Protein AF-A0A3B9BTC9-F1 (afdb_monomer)

Mean predicted aligned error: 14.61 Å

Radius of gyration: 30.56 Å; Cα contacts (8 Å, |Δi|>4): 8; chains: 1; bounding box: 46×64×89 Å

Solvent-accessible surface area (backbone atoms only — not comparable to full-atom values): 5477 Å² total; per-residue (Å²): 142,80,80,90,77,83,86,85,78,82,91,83,78,82,71,71,71,58,58,59,54,50,51,50,54,50,52,53,52,49,51,54,51,56,53,49,54,50,52,53,50,54,49,51,54,52,53,51,54,51,49,51,55,48,49,51,41,41,76,74,70,47,62,55,68,59,53,52,50,51,53,53,56,61,56,43,68,61,53,49,51,60,53,50,55,68,67,62,77,116

Secondary structure (DSSP, 8-state):
----------S--S-THHHHHHHHHHHHHHHHHHHHHHHHHHHHHHHHHHHHHHHHHHHTT--HHHHHHHHHHHHHHHHHHHHHHHHH--

pLDDT: mean 77.55, std 19.82, range [46.19, 98.31]

Sequence (90 aa):
MEEVLDDVQGFGQTSVAGEGSYRVAAGELRAFVERYERLEAEKKDIVEQQKEVMAEAKGRGYDVKVLRKIMALRKREPAEISEEEAVLEI

Structure (mmCIF, N/CA/C/O backbone):
data_AF-A0A3B9BTC9-F1
#
_entry.id   AF-A0A3B9BTC9-F1
#
loop_
_atom_site.group_PDB
_atom_site.id
_atom_site.type_symbol
_atom_site.label_atom_id
_atom_site.label_alt_id
_atom_site.label_comp_id
_atom_site.label_asym_id
_atom_site.label_entity_id
_atom_site.label_seq_id
_atom_site.pdbx_PDB_ins_code
_atom_site.Cartn_x
_atom_site.Cartn_y
_atom_site.Cartn_z
_atom_site.occupancy
_atom_site.B_iso_or_equiv
_atom_site.auth_seq_id
_atom_site.auth_comp_id
_atom_site.auth_asym_id
_atom_site.auth_atom_id
_atom_site.pdbx_PDB_model_num
ATOM 1 N N . MET A 1 1 ? 31.650 -36.074 -69.359 1.00 54.62 1 MET A N 1
ATOM 2 C CA . MET A 1 1 ? 32.591 -35.735 -68.281 1.00 54.62 1 MET A CA 1
ATOM 3 C C . MET A 1 1 ? 33.160 -34.382 -68.644 1.00 54.62 1 MET A C 1
ATOM 5 O O . MET A 1 1 ? 34.144 -34.330 -69.356 1.00 54.62 1 MET A O 1
ATOM 9 N N . GLU A 1 2 ? 32.454 -33.324 -68.263 1.00 51.56 2 GLU A N 1
ATOM 10 C CA . GLU A 1 2 ? 33.018 -31.986 -68.086 1.00 51.56 2 GLU A CA 1
ATOM 11 C C . GLU A 1 2 ? 32.129 -31.286 -67.057 1.00 51.56 2 GLU A C 1
ATOM 13 O O . GLU A 1 2 ? 30.919 -31.523 -67.019 1.00 51.56 2 GLU A O 1
ATOM 18 N N . GLU A 1 3 ? 32.782 -30.618 -66.119 1.00 48.75 3 GLU A N 1
ATOM 19 C CA . GLU A 1 3 ? 32.305 -30.314 -64.778 1.00 48.75 3 GLU A CA 1
ATOM 20 C C . GLU A 1 3 ? 31.116 -29.357 -64.712 1.00 48.75 3 GLU A C 1
ATOM 22 O O . GLU A 1 3 ? 30.993 -28.381 -65.446 1.00 48.75 3 GLU A O 1
ATOM 27 N N . VAL A 1 4 ? 30.288 -29.653 -63.715 1.00 54.62 4 VAL A N 1
ATOM 28 C CA . VAL A 1 4 ? 29.387 -28.738 -63.029 1.00 54.62 4 VAL A CA 1
ATOM 29 C C . VAL A 1 4 ? 30.205 -27.557 -62.500 1.00 54.62 4 VAL A C 1
ATOM 31 O O . VAL A 1 4 ? 31.070 -27.755 -61.649 1.00 54.62 4 VAL A O 1
ATOM 34 N N . LEU A 1 5 ? 29.903 -26.340 -62.952 1.00 51.34 5 LEU A N 1
ATOM 35 C CA . LEU A 1 5 ? 30.206 -25.135 -62.188 1.00 51.34 5 LEU A CA 1
ATOM 36 C C . LEU A 1 5 ? 28.893 -24.495 -61.749 1.00 51.34 5 LEU A C 1
ATOM 38 O O . LEU A 1 5 ? 28.010 -24.156 -62.533 1.00 51.34 5 LEU A O 1
ATOM 42 N N . ASP A 1 6 ? 28.793 -24.488 -60.433 1.00 54.47 6 ASP A N 1
ATOM 43 C CA . ASP A 1 6 ? 27.685 -24.171 -59.564 1.00 54.47 6 ASP A CA 1
ATOM 44 C C . ASP A 1 6 ? 27.608 -22.644 -59.407 1.00 54.47 6 ASP A C 1
ATOM 46 O O . ASP A 1 6 ? 28.296 -22.067 -58.570 1.00 54.47 6 ASP A O 1
ATOM 50 N N . ASP A 1 7 ? 26.802 -21.967 -60.228 1.00 52.91 7 ASP A N 1
ATOM 51 C CA . ASP A 1 7 ? 26.449 -20.557 -60.004 1.00 52.91 7 ASP A CA 1
ATOM 52 C C . ASP A 1 7 ? 25.180 -20.459 -59.139 1.00 52.91 7 ASP A C 1
ATOM 54 O O . ASP A 1 7 ? 24.177 -19.833 -59.489 1.00 52.91 7 ASP A O 1
ATOM 58 N N . VAL A 1 8 ? 25.224 -21.084 -57.957 1.00 53.75 8 VAL A N 1
ATOM 59 C CA . VAL A 1 8 ? 24.374 -20.722 -56.814 1.00 53.75 8 VAL A CA 1
ATOM 60 C C . VAL A 1 8 ? 25.138 -19.710 -55.959 1.00 53.75 8 VAL A C 1
ATOM 62 O O . VAL A 1 8 ? 25.599 -19.989 -54.855 1.00 53.75 8 VAL A O 1
ATOM 65 N N . GLN A 1 9 ? 25.268 -18.484 -56.461 1.00 52.19 9 GLN A N 1
ATOM 66 C CA . GLN A 1 9 ? 25.661 -17.337 -55.642 1.00 52.19 9 GLN A CA 1
ATOM 67 C C . GLN A 1 9 ? 24.656 -16.208 -55.842 1.00 52.19 9 GLN A C 1
ATOM 69 O O . GLN A 1 9 ? 24.754 -15.403 -56.761 1.00 52.19 9 GLN A O 1
ATOM 74 N N . GLY A 1 10 ? 23.651 -16.163 -54.964 1.00 49.44 10 GLY A N 1
ATOM 75 C CA . GLY A 1 10 ? 22.684 -15.066 -54.971 1.00 49.44 10 GLY A CA 1
ATOM 76 C C . GLY A 1 10 ? 21.476 -15.186 -54.044 1.00 49.44 10 GLY A C 1
ATOM 77 O O . GLY A 1 10 ? 20.648 -14.284 -54.046 1.00 49.44 10 GLY A O 1
ATOM 78 N N . PHE A 1 11 ? 21.347 -16.240 -53.233 1.00 51.84 11 PHE A N 1
ATOM 79 C CA . PHE A 1 11 ? 20.376 -16.272 -52.133 1.00 51.84 11 PHE A CA 1
ATOM 80 C C . PHE A 1 11 ? 21.105 -16.082 -50.810 1.00 51.84 11 PHE A C 1
ATOM 82 O O . PHE A 1 11 ? 21.555 -17.040 -50.192 1.00 51.84 11 PHE A O 1
ATOM 89 N N . GLY A 1 12 ? 21.237 -14.837 -50.368 1.00 55.03 12 GLY A N 1
ATOM 90 C CA . GLY A 1 12 ? 21.763 -14.580 -49.035 1.00 55.03 12 GLY A CA 1
ATOM 91 C C . GLY A 1 12 ? 22.361 -13.203 -48.885 1.00 55.03 12 GLY A C 1
ATOM 92 O O . GLY A 1 12 ? 23.576 -13.086 -48.817 1.00 55.03 12 GLY A O 1
ATOM 93 N N . GLN A 1 13 ? 21.502 -12.186 -48.819 1.00 55.09 13 GLN A N 1
ATOM 94 C CA . GLN A 1 13 ? 21.698 -11.003 -47.973 1.00 55.09 13 GLN A CA 1
ATOM 95 C C . GLN A 1 13 ? 20.433 -10.131 -48.020 1.00 55.09 13 GLN A C 1
ATOM 97 O O . GLN A 1 13 ? 20.422 -9.007 -48.512 1.00 55.09 13 GLN A O 1
ATOM 102 N N . THR A 1 14 ? 19.327 -10.655 -47.484 1.00 51.69 14 THR A N 1
ATOM 103 C CA . THR A 1 14 ? 18.292 -9.777 -46.925 1.00 51.69 14 THR A CA 1
ATOM 104 C C . THR A 1 14 ? 18.867 -9.132 -45.671 1.00 51.69 14 THR A C 1
ATOM 106 O O . THR A 1 14 ? 19.456 -9.801 -44.824 1.00 51.69 14 THR A O 1
ATOM 109 N N . SER A 1 15 ? 18.768 -7.811 -45.612 1.00 56.25 15 SER A N 1
ATOM 110 C CA . SER A 1 15 ? 19.498 -6.946 -44.698 1.00 56.25 15 SER A CA 1
ATOM 111 C C . SER A 1 15 ? 19.336 -7.322 -43.217 1.00 56.25 15 SER A C 1
ATOM 113 O O . SER A 1 15 ? 18.255 -7.298 -42.636 1.00 56.25 15 SER A O 1
ATOM 115 N N . VAL A 1 16 ? 20.479 -7.545 -42.568 1.00 56.84 16 VAL A N 1
ATOM 116 C CA . VAL A 1 16 ? 20.667 -7.694 -41.111 1.00 56.84 16 VAL A CA 1
ATOM 117 C C . VAL A 1 16 ? 20.330 -6.426 -40.300 1.00 56.84 16 VAL A C 1
ATOM 119 O O . VAL A 1 16 ? 20.471 -6.404 -39.079 1.00 56.84 16 VAL A O 1
ATOM 122 N N . ALA A 1 17 ? 19.865 -5.359 -40.956 1.00 57.69 17 ALA A N 1
ATOM 123 C CA . ALA A 1 17 ? 19.552 -4.078 -40.323 1.00 57.69 17 ALA A CA 1
ATOM 124 C C . ALA A 1 17 ? 18.306 -4.147 -39.415 1.00 57.69 17 ALA A C 1
ATOM 126 O O . ALA A 1 17 ? 18.235 -3.432 -38.417 1.00 57.69 17 ALA A O 1
ATOM 127 N N . GLY A 1 18 ? 17.349 -5.034 -39.720 1.00 57.78 18 GLY A N 1
ATOM 128 C CA . GLY A 1 18 ? 16.132 -5.216 -38.919 1.00 57.78 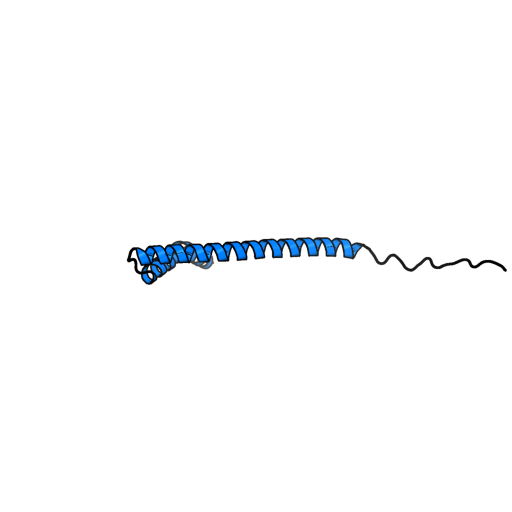18 GLY A CA 1
ATOM 129 C C . GLY A 1 18 ? 16.335 -6.050 -37.649 1.00 57.78 18 GLY A C 1
ATOM 130 O O . GLY A 1 18 ? 15.745 -5.745 -36.615 1.00 57.78 18 GLY A O 1
ATOM 131 N N . GLU A 1 19 ? 17.204 -7.067 -37.681 1.00 60.22 19 GLU A N 1
ATOM 132 C CA . GLU A 1 19 ? 17.421 -7.966 -36.534 1.00 60.22 19 GLU A CA 1
ATOM 133 C C . GLU A 1 19 ? 18.065 -7.261 -35.336 1.00 60.22 19 GLU A C 1
ATOM 135 O O . GLU A 1 19 ? 17.680 -7.513 -34.195 1.00 60.22 19 GLU A O 1
ATOM 140 N N . GLY A 1 20 ? 19.032 -6.370 -35.580 1.00 64.31 20 GLY A N 1
ATOM 141 C CA . GLY A 1 20 ? 19.685 -5.602 -34.517 1.00 64.31 20 GLY A CA 1
ATOM 142 C C . GLY A 1 20 ? 18.703 -4.679 -33.792 1.00 64.31 20 GLY A C 1
ATOM 143 O O . GLY A 1 20 ? 18.652 -4.674 -32.565 1.00 64.31 20 GLY A O 1
ATOM 144 N N . SER A 1 21 ? 17.863 -3.966 -34.548 1.00 66.06 21 SER A N 1
ATOM 145 C CA . SER A 1 21 ? 16.812 -3.102 -33.997 1.00 66.06 21 SER A CA 1
ATOM 146 C C . SER A 1 21 ? 15.749 -3.902 -33.233 1.00 66.06 21 SER A C 1
ATOM 148 O O . SER A 1 21 ? 15.382 -3.523 -32.121 1.00 66.06 21 SER A O 1
ATOM 150 N N . TYR A 1 22 ? 15.328 -5.058 -33.760 1.00 69.31 22 TYR A N 1
ATOM 151 C CA . TYR A 1 22 ? 14.355 -5.930 -33.098 1.00 69.31 22 TYR A CA 1
ATOM 152 C C . TYR A 1 22 ? 14.891 -6.509 -31.780 1.00 69.31 22 TYR A C 1
ATOM 154 O O . TYR A 1 22 ? 14.173 -6.553 -30.783 1.00 69.31 22 TYR A O 1
ATOM 162 N N . ARG A 1 23 ? 16.173 -6.904 -31.732 1.00 70.94 23 ARG A N 1
ATOM 163 C CA . ARG A 1 23 ? 16.828 -7.384 -30.500 1.00 70.94 23 ARG A CA 1
ATOM 164 C C . ARG A 1 23 ? 16.946 -6.286 -29.439 1.00 70.94 23 ARG A C 1
ATOM 166 O O . ARG A 1 23 ? 16.731 -6.574 -28.264 1.00 70.94 23 ARG A O 1
ATOM 173 N N . VAL A 1 24 ? 17.238 -5.043 -29.836 1.00 72.19 24 VAL A N 1
ATOM 174 C CA . VAL A 1 24 ? 17.281 -3.887 -28.919 1.00 72.19 24 VAL A CA 1
ATOM 175 C C . VAL A 1 24 ? 15.887 -3.581 -28.358 1.00 72.19 24 VAL A C 1
ATOM 177 O O . VAL A 1 24 ? 15.735 -3.498 -27.140 1.00 72.19 24 VAL A O 1
ATOM 180 N N . ALA A 1 25 ? 14.860 -3.516 -29.212 1.00 79.44 25 ALA A N 1
ATOM 181 C CA . ALA A 1 25 ? 13.476 -3.284 -28.787 1.00 79.44 25 ALA A CA 1
ATOM 182 C C . ALA A 1 25 ? 12.935 -4.412 -27.883 1.00 79.44 25 ALA A C 1
ATOM 184 O O . ALA A 1 25 ? 12.249 -4.153 -26.895 1.00 79.44 25 ALA A O 1
ATOM 185 N N . ALA A 1 26 ? 13.288 -5.671 -28.168 1.00 86.31 26 ALA A N 1
ATOM 186 C CA . ALA A 1 26 ? 12.931 -6.812 -27.326 1.00 86.31 26 ALA A CA 1
ATOM 187 C C . ALA A 1 26 ? 13.612 -6.761 -25.945 1.00 86.31 26 ALA A C 1
ATOM 189 O O . ALA A 1 26 ? 12.991 -7.108 -24.939 1.00 86.31 26 ALA A O 1
ATOM 190 N N . GLY A 1 27 ? 14.869 -6.308 -25.881 1.00 90.56 27 GLY A N 1
ATOM 191 C CA . GLY A 1 27 ? 15.591 -6.112 -24.621 1.00 90.56 27 GLY A CA 1
ATOM 192 C C . GLY A 1 27 ? 14.967 -5.021 -23.749 1.00 90.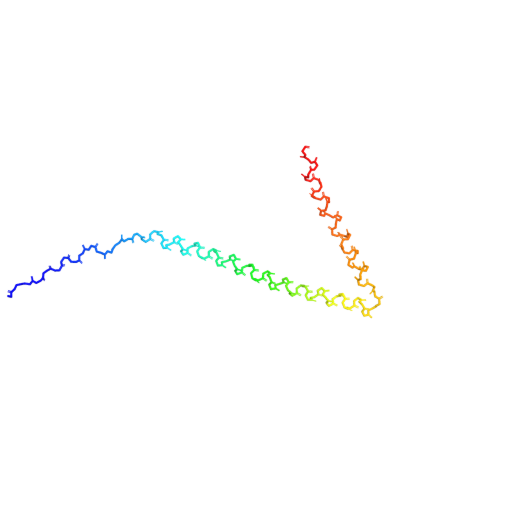56 27 GLY A C 1
ATOM 193 O O . GLY A 1 27 ? 14.794 -5.214 -22.546 1.00 90.56 27 GLY A O 1
ATOM 194 N N . GLU A 1 28 ? 14.567 -3.904 -24.356 1.00 92.00 28 GLU A N 1
ATOM 195 C CA . GLU A 1 28 ? 13.886 -2.811 -23.659 1.00 92.00 28 GLU A CA 1
ATOM 196 C C . GLU A 1 28 ? 12.507 -3.234 -23.131 1.00 92.00 28 GLU A C 1
ATOM 198 O O . GLU A 1 28 ? 12.208 -3.025 -21.952 1.00 92.00 28 GLU A O 1
ATOM 203 N N . LEU A 1 29 ? 11.696 -3.903 -23.961 1.00 94.50 29 LEU A N 1
ATOM 204 C CA . LEU A 1 29 ? 10.397 -4.436 -23.544 1.00 94.50 29 LEU A CA 1
ATOM 205 C C . LEU A 1 29 ? 10.546 -5.394 -22.357 1.00 94.50 29 LEU A C 1
ATOM 207 O O . LEU A 1 29 ? 9.826 -5.268 -21.366 1.00 94.50 29 LEU A O 1
ATOM 211 N N . ARG A 1 30 ? 11.519 -6.311 -22.421 1.00 94.06 30 ARG A N 1
ATOM 212 C CA . ARG A 1 30 ? 11.816 -7.235 -21.323 1.00 94.06 30 ARG A CA 1
ATOM 213 C C . ARG A 1 30 ? 12.180 -6.490 -20.039 1.00 94.06 30 ARG A C 1
ATOM 215 O O . ARG A 1 30 ? 11.651 -6.821 -18.983 1.00 94.06 30 ARG A O 1
ATOM 222 N N . ALA A 1 31 ? 13.011 -5.453 -20.128 1.00 95.50 31 ALA A N 1
ATOM 223 C CA . ALA A 1 31 ? 13.372 -4.647 -18.967 1.00 95.50 31 ALA A CA 1
ATOM 224 C C . ALA A 1 31 ? 12.150 -3.947 -18.343 1.00 95.50 31 ALA A C 1
ATOM 226 O O . ALA A 1 31 ? 12.038 -3.900 -17.119 1.00 95.50 31 ALA A O 1
ATOM 227 N N . PHE A 1 32 ? 11.214 -3.423 -19.144 1.00 95.94 32 PHE A N 1
ATOM 228 C CA . PHE A 1 32 ? 9.963 -2.861 -18.619 1.00 95.94 32 PHE A CA 1
ATOM 229 C C . PHE A 1 32 ? 9.118 -3.911 -17.889 1.00 95.94 32 PHE A C 1
ATOM 231 O O . PHE A 1 32 ? 8.683 -3.647 -16.766 1.00 95.94 32 PHE A O 1
ATOM 238 N N . VAL A 1 33 ? 8.931 -5.091 -18.492 1.00 97.12 33 VAL A N 1
ATOM 239 C CA . VAL A 1 33 ? 8.163 -6.201 -17.900 1.00 97.12 33 VAL A CA 1
ATOM 240 C C . VAL A 1 33 ? 8.774 -6.631 -16.567 1.00 97.12 33 VAL A C 1
ATOM 242 O O . VAL A 1 33 ? 8.087 -6.613 -15.551 1.00 97.12 33 VAL A O 1
ATOM 245 N N . GLU A 1 34 ? 10.079 -6.902 -16.528 1.00 98.19 34 GLU A N 1
ATOM 246 C CA . GLU A 1 34 ? 10.768 -7.346 -15.309 1.00 98.19 34 GLU A CA 1
ATOM 247 C C . GLU A 1 34 ? 10.714 -6.291 -14.191 1.00 98.19 34 GLU A C 1
ATOM 249 O O . GLU A 1 34 ? 10.570 -6.620 -13.010 1.00 98.19 34 GLU A O 1
ATOM 254 N N . ARG A 1 35 ? 10.813 -4.995 -14.532 1.00 98.00 35 ARG A N 1
ATOM 255 C CA . ARG A 1 35 ? 10.631 -3.925 -13.539 1.00 98.00 35 ARG A CA 1
ATOM 256 C C . ARG A 1 35 ? 9.205 -3.894 -12.996 1.00 98.00 35 ARG A C 1
ATOM 258 O O . ARG A 1 35 ? 9.042 -3.728 -11.790 1.00 98.00 35 ARG A O 1
ATOM 265 N N . TYR A 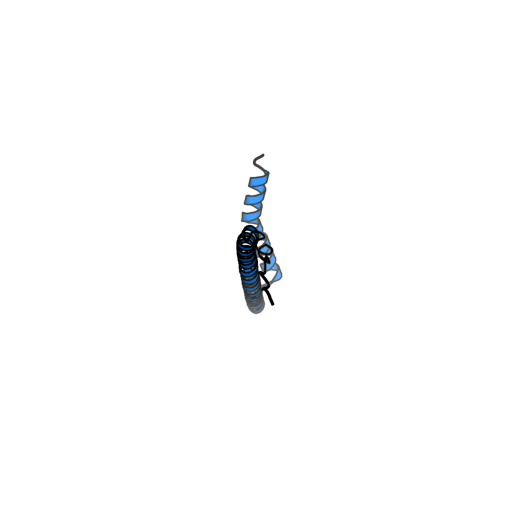1 36 ? 8.203 -4.045 -13.856 1.00 97.56 36 TYR A N 1
ATOM 266 C CA . TYR A 1 36 ? 6.801 -4.037 -13.450 1.00 97.56 36 TYR A CA 1
ATOM 267 C C . TYR A 1 36 ? 6.454 -5.239 -12.564 1.00 97.56 36 TYR A C 1
ATOM 269 O O . TYR A 1 36 ? 5.848 -5.066 -11.512 1.00 97.56 36 TYR A O 1
ATOM 277 N N . GLU A 1 37 ? 6.890 -6.442 -12.937 1.00 98.12 37 GLU A N 1
ATOM 278 C CA . GLU A 1 37 ? 6.633 -7.663 -12.166 1.00 98.12 37 GLU A CA 1
ATOM 279 C C . GLU A 1 37 ? 7.246 -7.607 -10.766 1.00 98.12 37 GLU A C 1
ATOM 281 O O . GLU A 1 37 ? 6.608 -8.015 -9.794 1.00 98.12 37 GLU A O 1
ATOM 286 N N . ARG A 1 38 ? 8.450 -7.038 -10.635 1.00 98.25 38 ARG A N 1
ATOM 287 C CA . ARG A 1 38 ? 9.060 -6.805 -9.322 1.00 98.25 38 ARG A CA 1
ATOM 288 C C . ARG A 1 38 ? 8.241 -5.822 -8.483 1.00 98.25 38 ARG A C 1
ATOM 290 O O . ARG A 1 38 ? 7.985 -6.108 -7.319 1.00 98.25 38 ARG A O 1
ATOM 297 N N . LEU A 1 39 ? 7.790 -4.709 -9.067 1.00 98.25 39 LEU A N 1
ATOM 298 C CA . LEU A 1 39 ? 6.931 -3.749 -8.362 1.00 98.25 39 LEU A CA 1
ATOM 299 C C . LEU A 1 39 ? 5.594 -4.379 -7.944 1.00 98.25 39 LEU A C 1
ATOM 301 O O . LEU A 1 39 ? 5.094 -4.097 -6.859 1.00 98.25 39 LEU A O 1
ATOM 305 N N . GLU A 1 40 ? 5.018 -5.255 -8.768 1.00 98.19 40 GLU A N 1
ATOM 306 C CA . GLU A 1 40 ? 3.80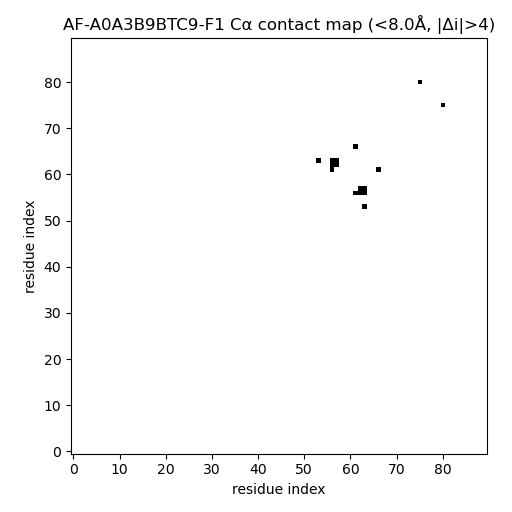7 -6.000 -8.410 1.00 98.19 40 GLU A CA 1
ATOM 307 C C . GLU A 1 40 ? 4.051 -7.003 -7.273 1.00 98.19 40 GLU A C 1
ATOM 309 O O . GLU A 1 40 ? 3.176 -7.173 -6.421 1.00 98.19 40 GLU A O 1
ATOM 314 N N . ALA A 1 41 ? 5.224 -7.637 -7.208 1.00 97.69 41 ALA A N 1
ATOM 315 C CA . ALA A 1 41 ? 5.605 -8.473 -6.070 1.00 97.69 41 ALA A CA 1
ATO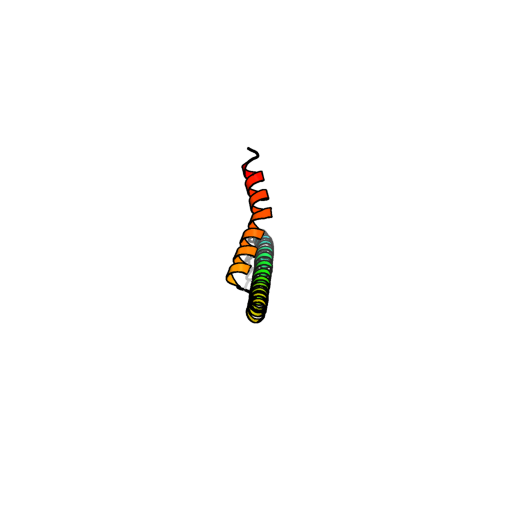M 316 C C . ALA A 1 41 ? 5.764 -7.63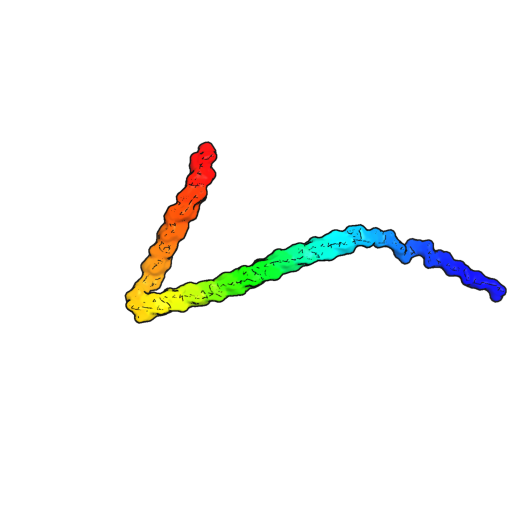9 -4.786 1.00 97.69 41 ALA A C 1
ATOM 318 O O . ALA A 1 41 ? 5.096 -7.921 -3.793 1.00 97.69 41 ALA A O 1
ATOM 319 N N . GLU A 1 42 ? 6.537 -6.551 -4.834 1.00 98.00 42 GLU A N 1
ATOM 320 C CA . GLU A 1 42 ? 6.723 -5.633 -3.700 1.00 98.00 42 GLU A CA 1
ATOM 321 C C . GLU A 1 42 ? 5.383 -5.076 -3.195 1.00 98.00 42 GLU A C 1
ATOM 323 O O . GLU A 1 42 ? 5.119 -5.026 -1.994 1.00 98.00 42 GLU A O 1
ATOM 328 N N . LYS A 1 43 ? 4.480 -4.709 -4.110 1.00 96.31 43 LYS A N 1
ATOM 329 C CA . LYS A 1 43 ? 3.130 -4.248 -3.776 1.00 96.31 43 LYS A CA 1
ATOM 330 C C . LYS A 1 43 ? 2.322 -5.310 -3.033 1.00 96.31 43 LYS A C 1
ATOM 332 O O . LYS A 1 43 ? 1.592 -4.956 -2.108 1.00 96.31 43 LYS A O 1
ATOM 337 N N . LYS A 1 44 ? 2.418 -6.588 -3.417 1.00 96.94 44 LYS A N 1
ATOM 338 C CA . LYS A 1 44 ? 1.737 -7.682 -2.703 1.00 96.94 44 LYS A CA 1
ATOM 339 C C . LYS A 1 44 ? 2.268 -7.818 -1.279 1.00 96.94 44 LYS A C 1
ATOM 341 O O . LYS A 1 44 ? 1.458 -7.878 -0.355 1.00 96.94 44 LYS A O 1
ATOM 346 N N . ASP A 1 45 ? 3.585 -7.778 -1.105 1.00 98.06 45 ASP A N 1
ATOM 347 C CA . ASP A 1 45 ? 4.221 -7.870 0.212 1.00 98.06 45 ASP A CA 1
ATOM 348 C C . ASP A 1 45 ? 3.814 -6.694 1.110 1.00 98.06 45 ASP A C 1
ATOM 350 O O . ASP A 1 45 ? 3.408 -6.881 2.257 1.00 98.06 45 ASP A O 1
ATOM 354 N N . ILE A 1 46 ? 3.816 -5.475 0.564 1.00 97.31 46 ILE A N 1
ATOM 355 C CA . ILE A 1 46 ? 3.361 -4.265 1.262 1.00 97.31 46 ILE A CA 1
ATOM 356 C C . ILE A 1 46 ? 1.888 -4.380 1.676 1.00 97.31 46 ILE A C 1
ATOM 358 O O . ILE A 1 46 ? 1.518 -3.969 2.777 1.00 97.31 46 ILE A O 1
ATOM 362 N N . VAL A 1 47 ? 1.024 -4.911 0.807 1.00 96.50 47 VAL A N 1
ATOM 363 C CA . VAL A 1 47 ? -0.394 -5.116 1.137 1.00 96.50 47 VAL A CA 1
ATOM 364 C C . VAL A 1 47 ? -0.547 -6.102 2.291 1.00 96.50 47 VAL A C 1
ATOM 366 O O . VA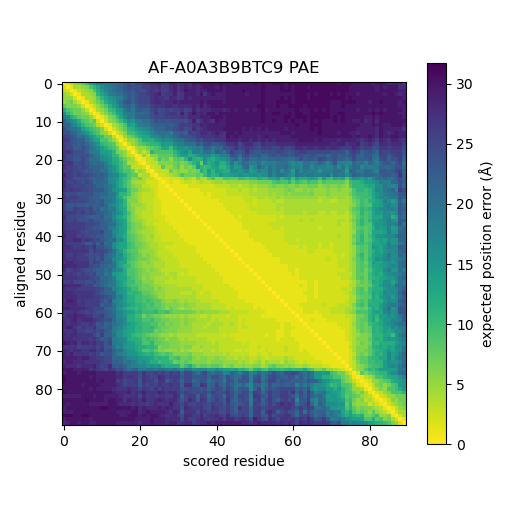L A 1 47 ? -1.402 -5.886 3.151 1.00 96.50 47 VAL A O 1
ATOM 369 N N . GLU A 1 48 ? 0.264 -7.156 2.340 1.00 98.31 48 GLU A N 1
ATOM 370 C CA . GLU A 1 48 ? 0.214 -8.116 3.440 1.00 98.31 48 GLU A CA 1
ATOM 371 C C . GLU A 1 48 ? 0.687 -7.491 4.757 1.00 98.31 48 GLU A C 1
ATOM 373 O O . GLU A 1 48 ? -0.045 -7.530 5.745 1.00 98.31 48 GLU A O 1
ATOM 378 N N . GLN A 1 49 ? 1.807 -6.765 4.741 1.00 98.12 49 GLN A N 1
ATOM 379 C CA . GLN A 1 49 ? 2.285 -6.002 5.901 1.00 98.12 49 GLN A CA 1
ATOM 380 C C . GLN A 1 49 ? 1.235 -4.998 6.407 1.00 98.12 49 GLN A C 1
ATOM 382 O O . GLN A 1 49 ? 1.007 -4.866 7.610 1.00 98.12 49 GLN A O 1
ATOM 387 N N . GLN A 1 50 ? 0.522 -4.312 5.506 1.00 96.88 50 GLN A N 1
ATOM 388 C CA . GLN A 1 50 ? -0.577 -3.423 5.898 1.00 96.88 50 GLN A CA 1
ATOM 389 C C . GLN A 1 50 ? -1.705 -4.175 6.616 1.00 96.88 50 GLN A C 1
ATOM 391 O O . GLN A 1 50 ? -2.285 -3.641 7.565 1.00 96.88 50 GLN A O 1
ATOM 396 N N . LYS A 1 51 ? -2.045 -5.402 6.198 1.00 96.81 51 LYS A N 1
ATOM 397 C CA . LYS A 1 51 ? -3.066 -6.207 6.888 1.00 96.81 51 LYS A CA 1
ATOM 398 C C . LYS A 1 51 ? -2.614 -6.598 8.288 1.00 96.81 51 LYS A C 1
ATOM 400 O O . LYS A 1 51 ? -3.435 -6.511 9.201 1.00 96.81 51 LYS A O 1
ATOM 405 N N . GLU A 1 52 ? -1.351 -6.980 8.458 1.00 98.12 52 GLU A N 1
ATOM 406 C CA . GLU A 1 52 ? -0.776 -7.317 9.764 1.00 98.12 52 GLU A CA 1
ATOM 407 C C . GLU A 1 52 ? -0.882 -6.139 10.739 1.00 98.12 52 GLU A C 1
ATOM 409 O O . GLU A 1 52 ? -1.414 -6.300 11.837 1.00 98.12 52 GLU A O 1
ATOM 414 N N . VAL A 1 53 ? -0.520 -4.927 10.303 1.00 97.19 53 VAL A N 1
ATOM 415 C CA . VAL A 1 53 ? -0.661 -3.700 11.112 1.00 97.19 53 VAL A CA 1
ATOM 416 C C . VAL A 1 53 ? -2.116 -3.462 11.526 1.00 97.19 53 VAL A C 1
ATOM 418 O O . VAL A 1 53 ? -2.410 -3.155 12.685 1.00 97.19 53 VAL A O 1
ATOM 421 N N . MET A 1 54 ? -3.067 -3.626 10.602 1.00 96.50 54 MET A N 1
ATOM 422 C CA . MET A 1 54 ? -4.488 -3.459 10.926 1.00 96.50 54 MET A CA 1
ATOM 423 C C . MET A 1 54 ? -5.005 -4.559 11.867 1.00 96.50 54 MET A C 1
ATOM 425 O O . MET A 1 54 ? -5.892 -4.295 12.684 1.00 96.50 54 MET A O 1
ATOM 429 N N . ALA A 1 55 ? -4.475 -5.781 11.768 1.00 97.81 55 ALA A N 1
ATOM 430 C CA . ALA A 1 55 ? -4.803 -6.884 12.666 1.00 97.81 55 ALA A CA 1
ATOM 431 C C . ALA A 1 55 ? -4.253 -6.639 14.078 1.00 97.81 55 ALA A C 1
ATOM 433 O O . ALA A 1 55 ? -4.979 -6.825 15.055 1.00 97.81 55 ALA A O 1
ATOM 434 N N . GLU A 1 56 ? -3.022 -6.140 14.191 1.00 97.88 56 GLU A N 1
ATOM 435 C CA . GLU A 1 56 ? -2.418 -5.727 15.456 1.00 97.88 56 GLU A CA 1
ATOM 436 C C . GLU A 1 56 ? -3.233 -4.611 16.124 1.00 97.88 56 GLU A C 1
ATOM 438 O O . GLU A 1 56 ? -3.591 -4.715 17.300 1.00 97.88 56 GLU A O 1
ATOM 443 N N . ALA A 1 57 ? -3.605 -3.574 15.367 1.00 97.06 57 ALA A N 1
ATOM 444 C CA . ALA A 1 57 ? -4.451 -2.493 15.866 1.00 97.06 57 ALA A CA 1
ATOM 445 C C . ALA A 1 57 ? -5.799 -3.022 16.385 1.00 97.06 57 ALA A C 1
ATOM 447 O O . ALA A 1 57 ? -6.252 -2.635 17.464 1.00 97.06 57 ALA A O 1
ATOM 448 N N . LYS A 1 58 ? -6.416 -3.967 15.665 1.00 95.88 58 LYS A N 1
ATOM 449 C CA . LYS A 1 58 ? -7.643 -4.632 16.117 1.00 95.88 58 LYS A CA 1
ATOM 450 C C . LYS A 1 58 ? -7.431 -5.402 17.423 1.00 95.88 58 LYS A C 1
ATOM 452 O O . LYS A 1 58 ? -8.260 -5.295 18.322 1.00 95.88 58 LYS A O 1
ATOM 457 N N . GLY A 1 59 ? -6.333 -6.152 17.542 1.00 97.44 59 GLY A N 1
ATOM 458 C CA . GLY A 1 59 ? -5.978 -6.899 18.756 1.00 97.44 59 GLY A CA 1
ATOM 459 C C . GLY A 1 59 ? -5.757 -6.000 19.976 1.00 97.44 59 GLY A C 1
ATOM 460 O O . GLY A 1 59 ? -6.049 -6.402 21.098 1.00 97.44 59 GLY A O 1
ATOM 461 N N . ARG A 1 60 ? -5.322 -4.755 19.752 1.00 97.69 60 ARG A N 1
ATOM 462 C CA . ARG A 1 60 ? -5.175 -3.713 20.783 1.00 97.69 60 ARG A CA 1
ATOM 463 C C . ARG A 1 60 ? -6.477 -2.966 21.110 1.00 97.69 60 ARG A C 1
ATOM 465 O O . ARG A 1 60 ? -6.470 -2.109 21.987 1.00 97.69 60 ARG A O 1
ATOM 472 N N . GLY A 1 61 ? -7.583 -3.275 20.428 1.00 94.38 61 GLY A N 1
ATOM 473 C CA . GLY A 1 61 ? -8.900 -2.682 20.680 1.00 94.38 61 GLY A CA 1
ATOM 474 C C . GLY A 1 61 ? -9.236 -1.438 19.851 1.00 94.38 61 GLY A C 1
ATOM 475 O O . GLY A 1 61 ? -10.249 -0.795 20.119 1.00 94.38 61 GLY A O 1
ATOM 476 N N . TYR A 1 62 ? -8.438 -1.088 18.838 1.00 96.81 62 TYR A N 1
ATOM 477 C CA . TYR A 1 62 ? -8.769 0.019 17.936 1.00 96.81 62 TYR A CA 1
ATOM 478 C C . TYR A 1 62 ? -9.837 -0.379 16.906 1.00 96.81 62 TYR A C 1
ATOM 480 O O . TYR A 1 62 ? -9.830 -1.492 16.369 1.00 96.81 62 TYR A O 1
ATOM 488 N N . ASP A 1 63 ? -10.713 0.566 16.545 1.00 94.56 63 ASP A N 1
ATOM 489 C CA . ASP A 1 63 ? -11.628 0.388 15.415 1.00 94.56 63 ASP A CA 1
ATOM 490 C C . ASP A 1 63 ? -10.893 0.590 14.079 1.00 94.56 63 ASP A C 1
ATOM 492 O O . ASP A 1 63 ? -10.595 1.703 13.636 1.00 94.56 63 ASP A O 1
ATOM 496 N N . VAL A 1 64 ? -10.650 -0.528 13.398 1.00 93.31 64 VAL A N 1
ATOM 497 C CA . VAL A 1 64 ? -10.024 -0.613 12.072 1.00 93.31 64 VAL A CA 1
ATOM 498 C C . VAL A 1 64 ? -10.744 0.251 11.023 1.00 93.31 64 VAL A C 1
ATOM 500 O O . VAL A 1 64 ? -10.091 0.803 10.136 1.00 93.31 64 VAL A O 1
ATOM 503 N N . LYS A 1 65 ? -12.076 0.394 11.086 1.00 91.75 65 LYS A N 1
ATOM 504 C CA . LYS A 1 65 ? -12.838 1.229 10.139 1.00 91.75 65 LYS A CA 1
ATOM 505 C C . LYS A 1 65 ? -12.532 2.709 10.344 1.00 91.75 65 LYS A C 1
ATOM 507 O O . LYS A 1 65 ? -12.348 3.430 9.364 1.00 91.75 65 LYS A O 1
ATOM 512 N N . VAL A 1 66 ? -12.440 3.145 11.600 1.00 95.00 66 VAL A N 1
ATOM 513 C CA . VAL A 1 66 ? -12.079 4.527 11.948 1.00 95.00 66 VAL A CA 1
ATOM 514 C C . VAL A 1 66 ? -10.648 4.826 11.508 1.00 95.00 66 VAL A C 1
ATOM 516 O O . VAL A 1 66 ? -10.423 5.840 10.852 1.00 95.00 66 VAL A O 1
ATOM 519 N N . LEU A 1 67 ? -9.700 3.916 11.758 1.00 92.94 67 LEU A N 1
ATOM 520 C CA . LEU A 1 67 ? -8.313 4.068 11.303 1.00 92.94 67 LEU A CA 1
ATOM 521 C C . LEU A 1 67 ? -8.211 4.212 9.777 1.00 92.94 67 LEU A C 1
ATOM 523 O O . LEU A 1 67 ? -7.549 5.129 9.292 1.00 92.94 67 LEU A O 1
ATOM 527 N N . ARG A 1 68 ? -8.928 3.382 9.005 1.00 91.62 68 ARG A N 1
ATOM 528 C CA . ARG A 1 68 ? -8.980 3.520 7.536 1.00 91.62 68 ARG A CA 1
ATOM 529 C C . ARG A 1 68 ? -9.556 4.863 7.094 1.00 91.62 68 ARG A C 1
ATOM 531 O O . ARG A 1 68 ? -9.047 5.450 6.143 1.00 91.62 68 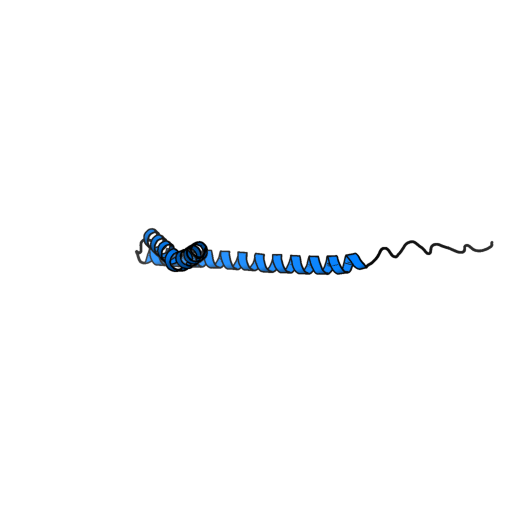ARG A O 1
ATOM 538 N N . LYS A 1 69 ? -10.586 5.367 7.784 1.00 90.56 69 LYS A N 1
ATOM 539 C CA . LYS A 1 69 ? -11.162 6.689 7.503 1.00 90.56 69 LYS A CA 1
ATOM 540 C C . LYS A 1 69 ? -10.148 7.806 7.763 1.00 90.56 69 LYS A C 1
ATOM 542 O O . LYS A 1 69 ? -10.016 8.690 6.926 1.00 90.56 69 LYS A O 1
ATOM 547 N N . ILE A 1 70 ? -9.400 7.739 8.866 1.00 88.75 70 ILE A N 1
ATOM 548 C CA . ILE A 1 70 ? -8.330 8.700 9.176 1.00 88.75 70 ILE A CA 1
ATOM 549 C C . ILE A 1 70 ? -7.243 8.663 8.096 1.00 88.75 70 ILE A C 1
ATOM 551 O O . ILE A 1 70 ? -6.844 9.713 7.607 1.00 88.75 70 ILE A O 1
ATOM 555 N N . MET A 1 71 ? -6.792 7.478 7.671 1.00 87.06 71 MET A N 1
ATOM 556 C CA . MET A 1 71 ? -5.806 7.358 6.587 1.00 87.06 71 MET A CA 1
ATOM 557 C C . MET A 1 71 ? -6.316 7.948 5.267 1.00 87.06 71 MET A C 1
ATOM 559 O O . MET A 1 71 ? -5.569 8.645 4.586 1.00 87.06 71 MET A O 1
ATOM 563 N N . ALA A 1 72 ? -7.583 7.707 4.915 1.00 86.19 72 ALA A N 1
ATOM 564 C CA . ALA A 1 72 ? -8.196 8.282 3.721 1.00 86.19 72 ALA A CA 1
ATOM 565 C C . ALA A 1 72 ? -8.251 9.817 3.789 1.00 86.19 72 ALA A C 1
ATOM 567 O O . ALA A 1 72 ? -7.870 10.470 2.825 1.00 86.19 72 ALA A O 1
ATOM 568 N N . LEU A 1 73 ? -8.650 10.388 4.932 1.00 83.81 73 LEU A N 1
ATOM 569 C CA . LEU A 1 73 ? -8.637 11.840 5.156 1.00 83.81 73 LEU A CA 1
ATOM 570 C C . LEU A 1 73 ? -7.217 12.418 5.049 1.00 83.81 73 LEU A C 1
ATOM 572 O O . LEU A 1 73 ? -7.012 13.412 4.367 1.00 83.81 73 LEU A O 1
ATOM 576 N N . ARG A 1 74 ? -6.215 11.745 5.627 1.00 80.81 74 ARG A N 1
ATOM 577 C CA . ARG A 1 74 ? -4.807 12.172 5.548 1.00 80.81 74 ARG A CA 1
ATOM 578 C C . ARG A 1 74 ? -4.212 12.082 4.145 1.00 80.81 74 ARG A C 1
ATOM 580 O O . ARG A 1 74 ? -3.267 12.799 3.847 1.00 80.81 74 ARG A O 1
ATOM 587 N N . LYS A 1 75 ? -4.721 11.187 3.293 1.00 76.38 75 LYS A N 1
ATOM 588 C CA . LYS A 1 75 ? -4.274 11.075 1.897 1.00 76.38 75 LYS A CA 1
ATOM 589 C C . LYS A 1 75 ? -4.785 12.238 1.041 1.00 76.38 75 LYS A C 1
ATOM 591 O O . LYS A 1 75 ? -4.133 12.598 0.068 1.00 76.38 75 LYS A O 1
ATOM 596 N N . ARG A 1 76 ? -5.932 12.805 1.412 1.00 65.06 76 ARG A N 1
ATOM 597 C CA . ARG A 1 76 ? -6.556 13.937 0.728 1.00 65.06 76 ARG A CA 1
ATOM 598 C C . ARG A 1 76 ? -5.812 15.254 0.965 1.00 65.06 76 ARG A C 1
ATOM 600 O O . ARG A 1 76 ? -5.618 15.999 0.019 1.00 65.06 76 ARG A O 1
ATOM 607 N N . GLU A 1 77 ? -5.280 15.487 2.165 1.00 61.31 77 GLU A N 1
ATOM 608 C CA . GLU A 1 77 ? -4.662 16.778 2.525 1.00 61.31 77 GLU A CA 1
ATOM 609 C C . GLU A 1 77 ? -3.421 17.224 1.707 1.00 61.31 77 GLU A C 1
ATOM 611 O O . GLU A 1 77 ? -3.241 18.426 1.602 1.00 61.31 77 GLU A O 1
ATOM 616 N N . PRO A 1 78 ? -2.567 16.366 1.108 1.00 56.25 78 PRO A N 1
ATOM 617 C CA . PRO A 1 78 ? -1.494 16.840 0.206 1.00 56.25 78 PRO A CA 1
ATOM 618 C C . PRO A 1 78 ? -1.784 16.640 -1.290 1.00 56.25 78 PRO A C 1
ATOM 620 O O . PRO A 1 78 ? -1.305 17.403 -2.124 1.00 56.25 78 PRO A O 1
ATOM 623 N N . ALA A 1 79 ? -2.528 15.588 -1.642 1.00 55.66 79 ALA A N 1
ATOM 624 C CA . ALA A 1 79 ? -2.769 15.216 -3.036 1.00 55.66 79 ALA A CA 1
ATOM 625 C C . ALA A 1 79 ? -3.925 16.010 -3.661 1.00 55.66 79 ALA A C 1
ATOM 627 O O . ALA A 1 79 ? -3.822 16.371 -4.825 1.00 55.66 79 ALA A O 1
ATOM 628 N N . GLU A 1 80 ? -4.976 16.329 -2.891 1.00 54.97 80 GLU A N 1
ATOM 629 C CA . GLU A 1 80 ? -6.052 17.208 -3.372 1.00 54.97 80 GLU A CA 1
ATOM 630 C C . GLU A 1 80 ? -5.549 18.659 -3.478 1.00 54.97 80 GLU A C 1
ATOM 632 O O . GLU A 1 80 ? -5.857 19.307 -4.465 1.00 54.97 80 GLU A O 1
ATOM 637 N N . ILE A 1 81 ? -4.661 19.129 -2.584 1.00 53.19 81 ILE A N 1
ATOM 638 C CA . ILE A 1 81 ? -4.007 20.450 -2.735 1.00 53.19 81 ILE A CA 1
ATOM 639 C C . ILE A 1 81 ? -3.191 20.518 -4.034 1.00 53.19 81 ILE A C 1
ATOM 641 O O . ILE A 1 81 ? -3.353 21.449 -4.811 1.00 53.19 81 ILE A O 1
ATOM 645 N N . SER A 1 82 ? -2.349 19.517 -4.310 1.00 54.75 82 SER A N 1
ATOM 646 C CA . SER A 1 82 ? -1.490 19.525 -5.503 1.00 54.75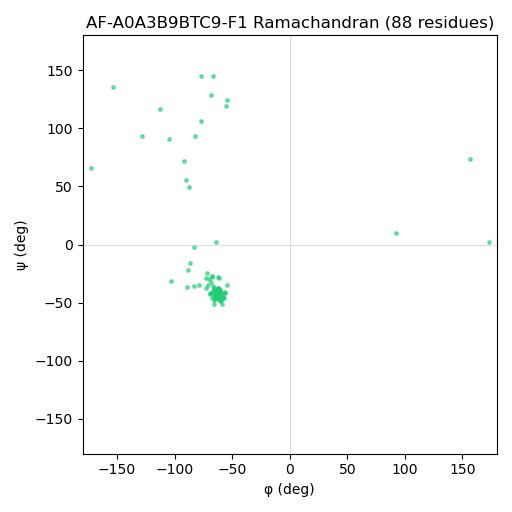 82 SER A CA 1
ATOM 647 C C . SER A 1 82 ? -2.258 19.397 -6.826 1.00 54.75 82 SER A C 1
ATOM 649 O O . SER A 1 82 ? -1.753 19.841 -7.855 1.00 54.75 82 SER A O 1
ATOM 651 N N . GLU A 1 83 ? -3.422 18.746 -6.828 1.00 54.78 83 GLU A N 1
ATOM 652 C CA . GLU A 1 83 ? -4.244 18.541 -8.027 1.00 54.78 83 GLU A CA 1
ATOM 653 C C . GLU A 1 83 ? -5.232 19.706 -8.227 1.00 54.78 83 GLU A C 1
ATOM 655 O O . GLU A 1 83 ? -5.424 20.150 -9.357 1.00 54.78 83 GLU A O 1
ATOM 660 N N . GLU A 1 84 ? -5.784 20.276 -7.147 1.00 49.00 84 GLU A N 1
ATOM 661 C CA . GLU A 1 84 ? -6.610 21.490 -7.198 1.00 49.00 84 GLU A CA 1
ATOM 662 C C . GLU A 1 84 ? -5.787 22.736 -7.564 1.00 49.00 84 GLU A C 1
ATOM 664 O O . GLU A 1 84 ? -6.234 23.497 -8.418 1.00 49.00 84 GLU A O 1
ATOM 669 N N . GLU A 1 85 ? -4.573 22.929 -7.025 1.00 50.00 85 GLU A N 1
ATOM 670 C CA . GLU A 1 85 ? -3.689 24.048 -7.414 1.00 50.00 85 GLU A CA 1
ATOM 671 C C . GLU A 1 85 ? -3.300 23.990 -8.903 1.00 50.00 85 GLU A C 1
ATOM 673 O O . GLU A 1 85 ? -3.296 25.015 -9.582 1.00 50.00 85 GLU A O 1
ATOM 678 N N . ALA A 1 86 ? -3.056 22.794 -9.451 1.00 54.09 86 ALA A N 1
ATOM 679 C CA . ALA A 1 86 ? -2.716 22.619 -10.866 1.00 54.09 86 ALA A CA 1
ATOM 680 C C . ALA A 1 86 ? -3.904 22.855 -11.821 1.00 54.09 86 ALA A C 1
ATOM 682 O O . ALA A 1 86 ? -3.697 23.185 -12.988 1.00 54.09 86 ALA A O 1
ATOM 683 N N . VAL A 1 87 ? -5.144 22.683 -11.348 1.00 55.09 87 VAL A N 1
ATOM 684 C CA . VAL A 1 87 ? -6.368 22.961 -12.121 1.00 55.09 87 VAL A CA 1
ATOM 685 C C . VAL A 1 87 ? -6.813 24.426 -11.973 1.00 55.09 87 VAL A C 1
ATOM 687 O O . VAL A 1 87 ? -7.504 24.932 -12.856 1.00 55.09 87 VAL A O 1
ATOM 690 N N . LEU A 1 88 ? -6.405 25.126 -10.904 1.00 46.19 88 LEU A N 1
ATOM 691 C CA . LEU A 1 88 ? -6.760 26.529 -10.647 1.00 46.19 88 LEU A CA 1
ATOM 692 C C . LEU A 1 88 ? -5.828 27.564 -11.318 1.00 46.19 88 LEU A C 1
ATOM 694 O O . LEU A 1 88 ? -6.214 28.727 -11.410 1.00 46.19 88 LEU A O 1
ATOM 698 N N . GLU A 1 89 ? -4.634 27.182 -11.790 1.00 49.22 89 GLU A N 1
ATOM 699 C CA . GLU A 1 89 ? -3.716 28.058 -12.553 1.00 49.22 89 GLU A CA 1
ATOM 700 C C . GLU A 1 89 ? -3.983 28.063 -14.082 1.00 49.22 89 GLU A C 1
ATOM 702 O O . GLU A 1 89 ? -3.061 27.926 -14.891 1.00 49.22 89 GLU A O 1
ATOM 707 N N . ILE A 1 90 ? -5.243 28.255 -14.503 1.00 48.94 90 ILE A N 1
ATOM 708 C CA . ILE A 1 90 ? -5.600 28.672 -15.880 1.00 48.94 90 ILE A CA 1
ATOM 709 C C . ILE A 1 90 ? -6.445 29.943 -15.839 1.00 48.94 90 ILE A C 1
ATOM 711 O O . ILE A 1 90 ? -7.461 29.956 -15.108 1.00 48.94 90 ILE A O 1
#

Foldseek 3Di:
DDDDDDPPDDPDPPDPPVVVVVVVVVVVVVVVVVVVVVVVVVVVVVVVVVVVVLVVCVVVPDDSVVVVVVVVVVVCVPPVVVVVVVVPPD